Protein AF-A0AAE5S1G4-F1 (afdb_monomer_lite)

Secondary structure (DSSP, 8-state):
-PPPPGGGS-SB-TTSSB--TTPPEE--HHHHHHHHHT-EEETTEEE-----EEPPPP------

Foldseek 3Di:
DPPDPPVPDDCADPVRHGDPPPWDWDDDPVLVVQLVVQWDQDPNDTGGPRDIDTDDPDPPDDDD

pLDDT: mean 76.3, std 18.04, range [36.28, 95.94]

Structure (mmCIF, N/CA/C/O backbone):
data_AF-A0AAE5S1G4-F1
#
_entry.id   AF-A0AAE5S1G4-F1
#
loop_
_atom_site.group_PDB
_atom_site.id
_atom_site.type_symbol
_atom_site.label_atom_id
_atom_site.label_alt_id
_atom_site.label_comp_id
_atom_site.label_asym_id
_atom_site.label_entity_id
_atom_site.label_seq_id
_atom_site.pdbx_PDB_ins_code
_atom_site.Cartn_x
_atom_site.Cartn_y
_atom_site.Cartn_z
_atom_site.occupancy
_atom_site.B_iso_or_equiv
_atom_site.auth_seq_id
_atom_site.auth_comp_id
_atom_site.auth_asym_id
_atom_site.auth_atom_id
_atom_site.pdbx_PDB_model_num
ATOM 1 N N . MET A 1 1 ? 34.411 8.154 6.026 1.00 42.72 1 MET A N 1
ATOM 2 C CA . MET A 1 1 ? 33.783 7.493 4.859 1.00 42.72 1 MET A CA 1
ATOM 3 C C . MET A 1 1 ? 32.501 8.239 4.511 1.00 42.72 1 MET A C 1
ATOM 5 O O . MET A 1 1 ? 31.631 8.324 5.369 1.00 42.72 1 MET A O 1
ATOM 9 N N . ARG A 1 2 ? 32.384 8.832 3.314 1.00 49.34 2 ARG A N 1
ATOM 10 C CA . ARG A 1 2 ? 31.112 9.422 2.855 1.00 49.34 2 ARG A CA 1
ATOM 11 C C . ARG A 1 2 ? 30.155 8.273 2.528 1.00 49.34 2 ARG A C 1
ATOM 13 O O . ARG A 1 2 ? 30.527 7.397 1.752 1.00 49.34 2 ARG A O 1
ATOM 20 N N . GLN A 1 3 ? 28.968 8.243 3.135 1.00 56.22 3 GLN A N 1
ATOM 21 C CA . GLN A 1 3 ? 27.931 7.276 2.766 1.00 56.22 3 GLN A CA 1
ATOM 22 C C . GLN A 1 3 ? 27.586 7.478 1.287 1.00 56.22 3 GLN A C 1
ATOM 24 O O . GLN A 1 3 ? 27.182 8.570 0.888 1.00 56.22 3 GLN A O 1
ATOM 29 N N . ALA A 1 4 ? 27.777 6.444 0.468 1.00 57.16 4 ALA A N 1
ATOM 30 C CA . ALA A 1 4 ? 27.309 6.458 -0.909 1.00 57.16 4 ALA A CA 1
ATOM 31 C C . ALA A 1 4 ? 25.786 6.667 -0.905 1.00 57.16 4 ALA A C 1
ATOM 33 O O . ALA A 1 4 ? 25.053 5.947 -0.227 1.00 57.16 4 ALA A O 1
ATOM 34 N N . HIS A 1 5 ? 25.323 7.685 -1.625 1.00 56.81 5 HIS A N 1
ATOM 35 C CA . HIS A 1 5 ? 23.919 8.073 -1.677 1.00 56.81 5 HIS A CA 1
ATOM 36 C C . HIS A 1 5 ? 23.057 6.897 -2.184 1.00 56.81 5 HIS A C 1
ATOM 38 O O . HIS A 1 5 ? 23.293 6.368 -3.272 1.00 56.81 5 HIS A O 1
ATOM 44 N N . LEU A 1 6 ? 22.045 6.493 -1.402 1.00 54.78 6 LEU A N 1
ATOM 45 C CA . LEU A 1 6 ? 21.180 5.313 -1.618 1.00 54.78 6 LEU A CA 1
ATOM 46 C C . LEU A 1 6 ? 20.425 5.299 -2.962 1.00 54.78 6 LEU A C 1
ATOM 48 O O . LEU A 1 6 ? 19.838 4.280 -3.329 1.00 54.78 6 LEU A O 1
ATOM 52 N N . ALA A 1 7 ? 20.456 6.399 -3.718 1.00 51.72 7 ALA A N 1
ATOM 53 C CA . ALA A 1 7 ? 19.914 6.470 -5.075 1.00 51.72 7 ALA A CA 1
ATOM 54 C C . ALA A 1 7 ? 20.638 5.553 -6.081 1.00 51.72 7 ALA A C 1
ATOM 56 O O . ALA A 1 7 ? 20.061 5.241 -7.117 1.00 51.72 7 ALA A O 1
ATOM 57 N N . HIS A 1 8 ? 21.863 5.103 -5.780 1.00 51.53 8 HIS A N 1
ATOM 58 C CA . HIS A 1 8 ? 22.650 4.226 -6.659 1.00 51.53 8 HIS A CA 1
ATOM 59 C C . HIS A 1 8 ? 22.582 2.734 -6.289 1.00 51.53 8 HIS A C 1
ATOM 61 O O . HIS A 1 8 ? 23.295 1.928 -6.883 1.00 51.53 8 HIS A O 1
ATOM 67 N N . GLN A 1 9 ? 21.758 2.335 -5.312 1.00 62.81 9 GLN A N 1
ATOM 68 C CA . GLN A 1 9 ? 21.587 0.912 -5.014 1.00 62.81 9 GLN A CA 1
ATOM 69 C C . GLN A 1 9 ? 20.801 0.212 -6.126 1.00 62.81 9 GLN A C 1
ATOM 71 O O . GLN A 1 9 ? 19.798 0.724 -6.624 1.00 62.81 9 GLN A O 1
ATOM 76 N N . THR A 1 10 ? 21.265 -0.982 -6.493 1.00 66.06 10 THR A N 1
ATOM 77 C CA . THR A 1 10 ? 20.635 -1.861 -7.479 1.00 66.06 10 THR A CA 1
ATOM 78 C C . THR A 1 10 ? 19.166 -2.135 -7.123 1.00 66.06 10 THR A C 1
ATOM 80 O O . THR A 1 10 ? 18.728 -1.999 -5.976 1.00 66.06 10 THR A O 1
ATOM 83 N N . GLY A 1 11 ? 18.365 -2.548 -8.113 1.00 65.81 11 GLY A N 1
ATOM 84 C CA . GLY A 1 11 ? 16.943 -2.874 -7.915 1.00 65.81 11 GLY A CA 1
ATOM 85 C C . GLY A 1 11 ? 16.676 -4.049 -6.955 1.00 65.81 11 GLY A C 1
ATOM 86 O O . GLY A 1 11 ? 15.512 -4.347 -6.667 1.00 65.81 11 GLY A O 1
ATOM 87 N N . LEU A 1 12 ? 17.735 -4.694 -6.457 1.00 70.00 12 LEU A N 1
ATOM 88 C CA . LEU A 1 12 ? 17.731 -5.818 -5.532 1.00 70.00 12 LEU A CA 1
ATOM 89 C C . LEU A 1 12 ? 18.552 -5.480 -4.277 1.00 70.00 12 LEU A C 1
ATOM 91 O O . LEU A 1 12 ? 19.506 -4.711 -4.320 1.00 70.00 12 LEU A O 1
ATOM 95 N N . THR A 1 13 ? 18.193 -6.063 -3.141 1.00 71.50 13 THR A N 1
ATOM 96 C CA . THR A 1 13 ? 18.995 -6.029 -1.917 1.00 71.50 13 THR A CA 1
ATOM 97 C C . THR A 1 13 ? 20.224 -6.931 -2.062 1.00 71.50 13 THR A C 1
ATOM 99 O O . THR A 1 13 ? 20.282 -7.787 -2.943 1.00 71.50 13 THR A O 1
ATOM 102 N N . ARG A 1 14 ? 21.178 -6.839 -1.123 1.00 68.94 14 ARG A N 1
ATOM 103 C CA . ARG A 1 14 ? 22.324 -7.773 -1.029 1.00 68.94 14 ARG A CA 1
ATOM 104 C C . ARG A 1 14 ? 21.906 -9.254 -1.000 1.00 68.94 14 ARG A C 1
ATOM 106 O O . ARG A 1 14 ? 22.682 -10.118 -1.372 1.00 68.94 14 ARG A O 1
ATOM 113 N N . THR A 1 15 ? 20.684 -9.542 -0.552 1.00 78.38 15 THR A N 1
ATOM 114 C CA . THR A 1 15 ? 20.102 -10.891 -0.468 1.00 78.38 15 THR A CA 1
ATOM 115 C C . THR A 1 15 ? 19.284 -11.293 -1.701 1.00 78.38 15 THR A C 1
ATOM 117 O O . THR A 1 15 ? 18.599 -12.310 -1.663 1.00 78.38 15 THR A O 1
ATOM 120 N N . GLY A 1 16 ? 19.292 -10.493 -2.771 1.00 69.00 16 GLY A N 1
ATOM 121 C CA . GLY A 1 16 ? 18.555 -10.776 -4.007 1.00 69.00 16 GLY A CA 1
ATOM 122 C C . GLY A 1 16 ? 17.047 -10.506 -3.936 1.00 69.00 16 GLY A C 1
ATOM 123 O O . GLY A 1 16 ? 16.334 -10.760 -4.903 1.00 69.00 16 GLY A O 1
ATOM 124 N N . LYS A 1 17 ? 16.531 -9.970 -2.822 1.00 76.00 17 LYS A N 1
ATOM 125 C CA . LYS A 1 17 ? 15.122 -9.558 -2.715 1.00 76.00 17 LYS A CA 1
ATOM 126 C C . LYS A 1 17 ? 14.915 -8.218 -3.410 1.00 76.00 17 LYS A C 1
ATOM 128 O O . LYS A 1 17 ? 15.842 -7.428 -3.523 1.00 76.00 17 LYS A O 1
ATOM 133 N N . ILE A 1 18 ? 13.691 -7.923 -3.840 1.00 71.69 18 ILE A N 1
ATOM 134 C CA . ILE A 1 18 ? 13.373 -6.616 -4.429 1.00 71.69 18 ILE A CA 1
ATOM 135 C C . ILE A 1 18 ? 13.688 -5.504 -3.423 1.00 71.69 18 ILE A C 1
ATOM 137 O O . ILE A 1 18 ? 13.212 -5.536 -2.287 1.00 71.69 18 ILE A O 1
ATOM 141 N N . ASN A 1 19 ? 14.461 -4.504 -3.853 1.00 75.12 19 ASN A N 1
ATOM 142 C CA . ASN A 1 19 ? 14.716 -3.328 -3.035 1.00 75.12 19 ASN A CA 1
ATOM 143 C C . ASN A 1 19 ? 13.455 -2.446 -2.989 1.00 75.12 19 ASN A C 1
ATOM 145 O O . ASN A 1 19 ? 13.055 -1.847 -3.993 1.00 75.12 19 ASN A O 1
ATOM 149 N N . MET A 1 20 ? 12.815 -2.396 -1.818 1.00 74.44 20 MET A N 1
ATOM 150 C CA . MET A 1 20 ? 11.593 -1.622 -1.575 1.00 74.44 20 MET A CA 1
ATOM 151 C C . MET A 1 20 ? 11.871 -0.200 -1.060 1.00 74.44 20 MET A C 1
ATOM 153 O O . MET A 1 20 ? 10.952 0.613 -1.071 1.00 74.44 20 MET A O 1
ATOM 157 N N . LEU A 1 21 ? 13.113 0.124 -0.658 1.00 67.62 21 LEU A N 1
ATOM 158 C CA . LEU A 1 21 ? 13.468 1.402 -0.012 1.00 67.62 21 LEU A CA 1
ATOM 159 C C . LEU A 1 21 ? 13.201 2.624 -0.903 1.00 67.62 21 LEU A C 1
ATOM 161 O O . LEU A 1 21 ? 12.760 3.656 -0.411 1.00 67.62 21 LEU A O 1
ATOM 165 N N . ASN A 1 22 ? 13.410 2.494 -2.217 1.00 66.31 22 ASN A N 1
ATOM 166 C CA . ASN A 1 22 ? 13.275 3.603 -3.170 1.00 66.31 22 ASN A CA 1
ATOM 167 C C . ASN A 1 22 ? 11.966 3.564 -3.984 1.00 66.31 22 ASN A C 1
ATOM 169 O O . ASN A 1 22 ? 11.806 4.326 -4.941 1.00 66.31 22 ASN A O 1
ATOM 173 N N . ARG A 1 23 ? 11.023 2.663 -3.670 1.00 74.81 23 ARG A N 1
ATOM 174 C CA . ARG A 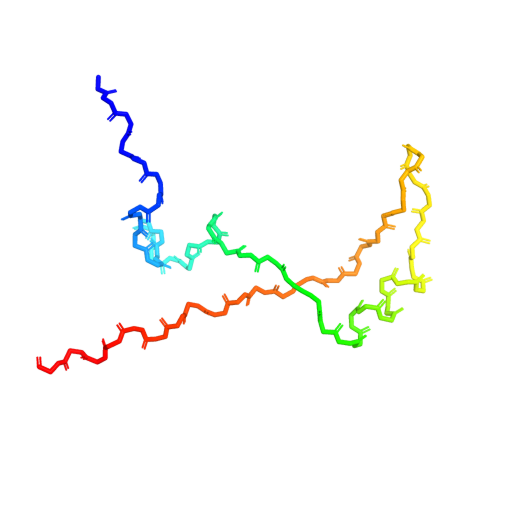1 23 ? 9.796 2.519 -4.468 1.00 74.81 23 ARG A CA 1
ATOM 175 C C . ARG A 1 23 ? 8.685 3.407 -3.933 1.00 74.81 23 ARG A C 1
ATOM 177 O O . ARG A 1 23 ? 8.254 3.266 -2.794 1.00 74.81 23 ARG A O 1
ATOM 184 N N . LYS A 1 24 ? 8.160 4.274 -4.802 1.00 79.62 24 LYS A N 1
ATOM 185 C CA . LYS A 1 24 ? 7.008 5.119 -4.475 1.00 79.62 24 LYS A CA 1
ATOM 186 C C . LYS A 1 24 ? 5.744 4.251 -4.329 1.00 79.62 24 LYS A C 1
ATOM 188 O O . LYS A 1 24 ? 5.417 3.522 -5.275 1.00 79.62 24 LYS A O 1
ATOM 193 N N . PRO A 1 25 ? 5.047 4.294 -3.179 1.00 88.25 25 PRO A N 1
ATOM 194 C CA . PRO A 1 25 ? 3.765 3.621 -3.019 1.00 88.25 25 PRO A CA 1
ATOM 195 C C . PRO A 1 25 ? 2.660 4.379 -3.771 1.00 88.25 25 PRO A C 1
ATOM 197 O O . PRO A 1 25 ? 2.667 5.608 -3.838 1.00 88.25 25 PRO A O 1
ATOM 200 N N . TYR A 1 26 ? 1.685 3.652 -4.307 1.00 89.75 26 TYR A N 1
ATOM 201 C CA . TYR A 1 26 ? 0.472 4.189 -4.923 1.00 89.75 26 TYR A CA 1
ATOM 202 C C . TYR A 1 26 ? -0.742 3.314 -4.581 1.00 89.75 26 TYR A C 1
ATOM 204 O O . TYR A 1 26 ? -0.607 2.192 -4.092 1.00 89.75 26 TYR A O 1
ATOM 212 N N . ARG A 1 27 ? -1.950 3.826 -4.837 1.00 92.62 27 ARG A N 1
ATOM 213 C CA . ARG A 1 27 ? -3.207 3.075 -4.687 1.00 92.62 27 ARG A CA 1
ATOM 214 C C . ARG A 1 27 ? -3.972 3.026 -6.003 1.00 92.62 27 ARG A C 1
ATOM 216 O O . ARG A 1 27 ? -4.095 4.054 -6.676 1.00 92.62 27 ARG A O 1
ATOM 223 N N . THR A 1 28 ? -4.522 1.860 -6.331 1.00 93.12 28 THR A N 1
ATOM 224 C CA . THR A 1 28 ? -5.505 1.697 -7.414 1.00 93.12 28 THR A CA 1
ATOM 225 C C . THR A 1 28 ? -6.828 2.384 -7.059 1.00 93.12 28 THR A C 1
ATOM 227 O O . THR A 1 28 ? -7.049 2.782 -5.913 1.00 93.12 28 THR A O 1
ATOM 230 N N . ALA A 1 29 ? -7.736 2.529 -8.028 1.00 94.31 29 ALA A N 1
ATOM 231 C CA . ALA A 1 29 ? -9.057 3.111 -7.779 1.00 94.31 29 ALA A CA 1
ATOM 232 C C . ALA A 1 29 ? -9.842 2.339 -6.698 1.00 94.31 29 ALA A C 1
ATOM 234 O O . ALA A 1 29 ? -10.367 2.951 -5.770 1.00 94.31 29 ALA A O 1
ATOM 235 N N . ALA A 1 30 ? -9.830 1.002 -6.759 1.00 93.31 30 ALA A N 1
ATOM 236 C CA . ALA A 1 30 ? -10.467 0.143 -5.760 1.00 93.31 30 ALA A CA 1
ATOM 237 C C . ALA A 1 30 ? -9.849 0.321 -4.361 1.00 93.31 30 ALA A C 1
ATOM 239 O O . ALA A 1 30 ? -10.571 0.530 -3.388 1.00 93.31 30 ALA A O 1
ATOM 240 N N . GLN A 1 31 ? -8.514 0.358 -4.265 1.00 94.50 31 GLN A N 1
ATOM 241 C CA . GLN A 1 31 ? -7.810 0.589 -2.996 1.00 94.50 31 GLN A CA 1
ATOM 242 C C . GLN A 1 31 ? -8.094 1.981 -2.417 1.00 94.50 31 GLN A C 1
ATOM 244 O O . GLN A 1 31 ? -8.154 2.144 -1.203 1.00 94.50 31 GLN A O 1
ATOM 249 N N . LYS A 1 32 ? -8.284 3.004 -3.263 1.00 94.75 32 LYS A N 1
ATOM 250 C CA . LYS A 1 32 ? -8.699 4.341 -2.807 1.00 94.75 32 LYS A CA 1
ATOM 251 C C . LYS A 1 32 ? -10.123 4.332 -2.250 1.00 94.75 32 LYS A C 1
ATOM 253 O O . LYS A 1 32 ? -10.368 4.994 -1.245 1.00 94.75 32 LYS A O 1
ATOM 258 N N . ALA A 1 33 ? -11.046 3.611 -2.885 1.00 95.25 33 ALA A N 1
ATOM 259 C CA . ALA A 1 33 ? -12.415 3.475 -2.389 1.00 95.25 33 ALA A CA 1
ATOM 260 C C . ALA A 1 33 ? -12.442 2.762 -1.028 1.00 95.25 33 ALA A C 1
ATOM 262 O O . ALA A 1 33 ? -13.069 3.243 -0.086 1.00 95.25 33 ALA A O 1
ATOM 263 N N . GLU A 1 34 ? -11.680 1.677 -0.892 1.00 94.88 34 GLU A N 1
ATOM 264 C CA . GLU A 1 34 ? -11.543 0.951 0.371 1.00 94.88 34 GLU A CA 1
ATOM 265 C C . GLU A 1 34 ? -10.879 1.801 1.465 1.00 94.88 34 GLU A C 1
ATOM 267 O O . GLU A 1 34 ? -11.361 1.833 2.599 1.00 94.88 34 GLU A O 1
ATOM 272 N N . ALA A 1 35 ? -9.831 2.552 1.112 1.00 95.19 35 ALA A N 1
ATOM 273 C CA . ALA A 1 35 ? -9.145 3.4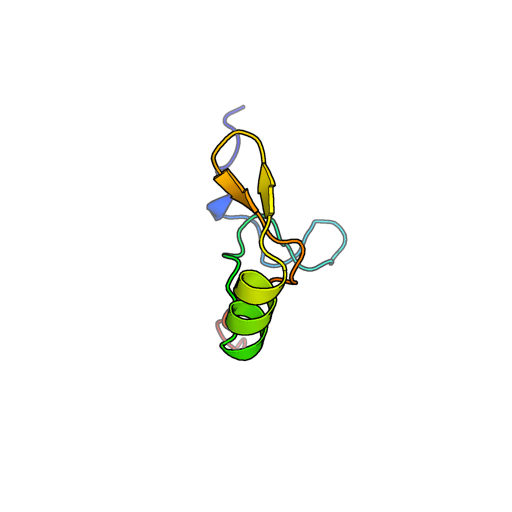54 2.033 1.00 95.19 35 ALA A CA 1
ATOM 274 C C . ALA A 1 35 ? -10.095 4.516 2.586 1.00 95.19 35 ALA A C 1
ATOM 276 O O . ALA A 1 35 ? -10.074 4.781 3.780 1.00 95.19 35 ALA A O 1
ATOM 277 N N . LYS A 1 36 ? -10.958 5.090 1.737 1.00 94.88 36 LYS A N 1
ATOM 278 C CA . LYS A 1 36 ? -11.991 6.042 2.170 1.00 94.88 36 LYS A CA 1
ATOM 279 C C . LYS A 1 36 ? -13.029 5.380 3.075 1.00 94.88 36 LYS A C 1
ATOM 281 O O . LYS A 1 36 ? -13.381 5.956 4.095 1.00 94.88 36 LYS A O 1
ATOM 286 N N . ARG A 1 37 ? -13.486 4.172 2.725 1.00 94.75 37 ARG A N 1
ATOM 287 C CA . ARG A 1 37 ? -14.489 3.422 3.500 1.00 94.75 37 ARG A CA 1
ATOM 288 C C . ARG A 1 37 ? -13.990 3.039 4.896 1.00 94.75 37 ARG A C 1
ATOM 290 O O . ARG A 1 37 ? -14.771 3.022 5.835 1.00 94.75 37 ARG A O 1
ATOM 297 N N . THR A 1 38 ? -12.707 2.706 5.017 1.00 94.75 38 THR A N 1
ATOM 298 C CA . THR A 1 38 ? -12.085 2.222 6.263 1.00 94.75 38 THR A CA 1
ATOM 299 C C . THR A 1 38 ? -11.276 3.295 6.995 1.00 94.75 38 THR A C 1
ATOM 301 O O . THR A 1 38 ? -10.591 2.995 7.974 1.00 94.75 38 THR A O 1
ATOM 304 N N . ALA A 1 39 ? -11.316 4.542 6.517 1.00 95.50 39 ALA A N 1
ATOM 305 C CA . ALA A 1 39 ? -10.569 5.634 7.113 1.00 95.50 39 ALA A CA 1
ATOM 306 C C . ALA A 1 39 ? -11.064 5.913 8.537 1.00 95.50 39 ALA A C 1
ATOM 308 O O . ALA A 1 39 ? -12.263 6.025 8.787 1.00 95.50 39 ALA A O 1
ATOM 309 N N . ARG A 1 40 ? -10.121 6.099 9.460 1.00 95.94 40 ARG A N 1
ATOM 310 C CA . ARG A 1 40 ? -10.384 6.568 10.822 1.00 95.94 40 ARG A CA 1
ATOM 311 C C . ARG A 1 40 ? -9.518 7.775 11.135 1.00 95.94 40 ARG A C 1
ATOM 313 O O . ARG A 1 40 ? -8.414 7.908 10.606 1.00 95.94 40 ARG A O 1
ATOM 320 N N . LYS A 1 41 ? -10.000 8.643 12.018 1.00 95.94 41 LYS A N 1
ATOM 321 C CA . LYS A 1 41 ? -9.203 9.755 12.531 1.00 95.94 41 LYS A CA 1
ATOM 322 C C . LYS A 1 41 ? -8.255 9.229 13.613 1.00 95.94 41 LYS A C 1
ATOM 324 O O . LYS A 1 41 ? -8.693 8.561 14.545 1.00 95.94 41 LYS A O 1
ATOM 329 N N . PHE A 1 42 ? -6.968 9.508 13.473 1.00 94.06 42 PHE A N 1
ATOM 330 C CA . PHE A 1 42 ? -5.917 9.170 14.427 1.00 94.06 42 PHE A CA 1
ATOM 331 C C . PHE A 1 42 ? -5.005 10.387 14.568 1.00 94.06 42 PHE A C 1
ATOM 333 O O . PHE A 1 42 ? -4.502 10.883 13.563 1.00 94.06 42 PHE A O 1
ATOM 340 N N . GLU A 1 43 ? -4.865 10.913 15.787 1.00 94.44 43 GLU A N 1
ATOM 341 C CA . GLU A 1 43 ? -4.033 12.098 16.073 1.00 94.44 43 GLU A CA 1
ATOM 342 C C . GLU A 1 43 ? -4.319 13.281 15.123 1.00 94.44 43 GLU A C 1
ATOM 344 O O . GLU A 1 43 ? -3.428 13.929 14.584 1.00 94.44 43 GLU A O 1
ATOM 349 N N . GLY A 1 44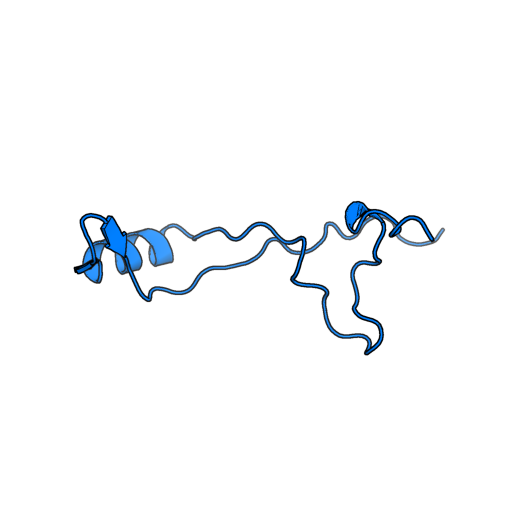 ? -5.603 13.531 14.840 1.00 93.56 44 GLY A N 1
ATOM 350 C CA . GLY A 1 44 ? -6.030 14.610 13.940 1.00 93.56 44 GLY A CA 1
ATOM 351 C C . GLY A 1 44 ? -5.938 14.292 12.441 1.00 93.56 44 GLY A C 1
ATOM 352 O O . GLY A 1 44 ? -6.528 15.019 11.645 1.00 93.56 44 GLY A O 1
ATOM 353 N N . THR A 1 45 ? -5.306 13.183 12.056 1.00 92.62 45 THR A N 1
ATOM 354 C CA . THR A 1 45 ? -5.084 12.782 10.658 1.00 92.62 45 THR A CA 1
ATOM 355 C C . THR A 1 45 ? -5.976 11.605 10.258 1.00 92.62 45 THR A C 1
ATOM 357 O O . THR A 1 45 ? -6.227 10.699 11.050 1.00 92.62 45 THR A O 1
ATOM 360 N N . TRP A 1 46 ? -6.468 11.582 9.017 1.00 91.94 46 TRP A N 1
ATOM 361 C CA . TRP A 1 46 ? -7.185 10.418 8.486 1.00 91.94 46 TRP A CA 1
ATOM 362 C C . TRP A 1 46 ? -6.202 9.328 8.061 1.00 91.94 46 TRP A C 1
ATOM 364 O O . TRP A 1 46 ? -5.403 9.520 7.145 1.00 91.94 46 TRP A O 1
ATOM 374 N N . VAL A 1 47 ? -6.293 8.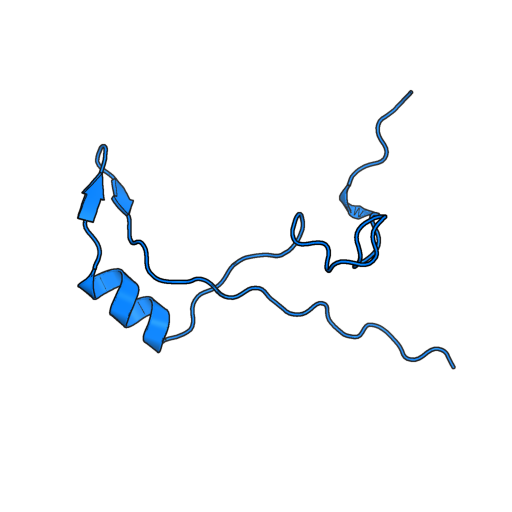165 8.702 1.00 93.25 47 VAL A N 1
ATOM 375 C CA . VAL A 1 47 ? -5.468 6.989 8.412 1.00 93.25 47 VAL A CA 1
ATOM 376 C C . VAL A 1 47 ? -6.349 5.828 7.962 1.00 93.25 47 VAL A C 1
ATOM 378 O O . VAL A 1 47 ? -7.482 5.683 8.414 1.00 93.25 47 VAL A O 1
ATOM 381 N N . SER A 1 48 ? -5.836 4.982 7.071 1.00 93.50 48 SER A N 1
ATOM 382 C CA . SER A 1 48 ? -6.505 3.745 6.646 1.00 93.50 48 SER A CA 1
ATOM 383 C C . SER A 1 48 ? -5.492 2.610 6.572 1.00 93.50 48 SER A C 1
ATOM 385 O O . SER A 1 48 ? -4.344 2.824 6.179 1.00 93.50 48 SER A O 1
ATOM 387 N N . GLY A 1 49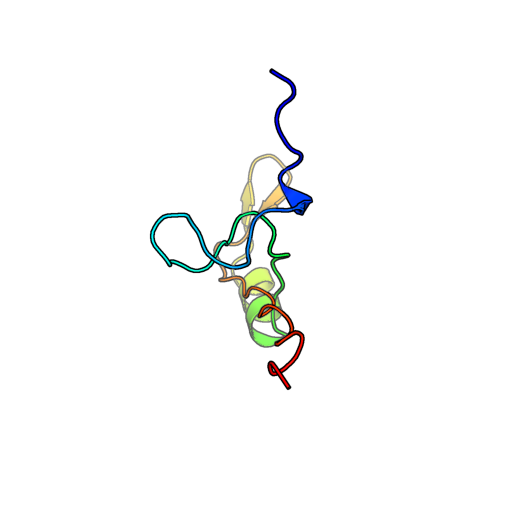 ? -5.930 1.406 6.943 1.00 90.56 49 GLY A N 1
ATOM 388 C CA . GLY A 1 49 ? -5.136 0.180 6.823 1.00 90.56 49 GLY A CA 1
ATOM 389 C C . GLY A 1 49 ? -5.162 -0.437 5.422 1.00 90.56 49 GLY A C 1
ATOM 390 O O . GLY A 1 49 ? -4.558 -1.483 5.211 1.00 90.56 49 GLY A O 1
ATOM 391 N N . SER A 1 50 ? -5.868 0.178 4.465 1.00 90.38 50 SER A N 1
ATOM 392 C CA . SER A 1 50 ? -6.015 -0.372 3.117 1.00 90.38 50 SER A CA 1
ATOM 393 C C . SER A 1 50 ? -4.670 -0.493 2.398 1.00 90.38 50 SER A C 1
ATOM 395 O O . SER A 1 50 ? -3.853 0.442 2.456 1.00 90.38 50 SER A O 1
ATOM 397 N N . PRO A 1 51 ? -4.457 -1.605 1.671 1.00 90.06 51 PRO A N 1
ATOM 398 C CA . PRO A 1 51 ? -3.171 -1.931 1.078 1.00 90.06 51 PRO A CA 1
ATOM 399 C C . PRO A 1 51 ? -2.710 -0.877 0.064 1.00 90.06 51 PRO A C 1
ATOM 401 O O . PRO A 1 51 ? -3.508 -0.178 -0.570 1.00 90.06 51 PRO A O 1
ATOM 404 N N . VAL A 1 52 ? -1.389 -0.784 -0.101 1.00 90.94 52 VAL A N 1
ATOM 405 C CA . VAL A 1 52 ? -0.729 0.024 -1.134 1.00 90.94 52 VAL A CA 1
ATOM 406 C C . VAL A 1 52 ? 0.018 -0.881 -2.103 1.00 90.94 52 VAL A C 1
ATOM 408 O O . VAL A 1 52 ? 0.478 -1.964 -1.751 1.00 90.94 52 VAL A O 1
ATOM 411 N N . SER A 1 53 ? 0.129 -0.431 -3.345 1.00 89.19 53 SER A N 1
ATOM 412 C CA . SER A 1 53 ? 0.923 -1.079 -4.386 1.00 89.19 53 SER A CA 1
ATOM 413 C C . SER A 1 53 ? 2.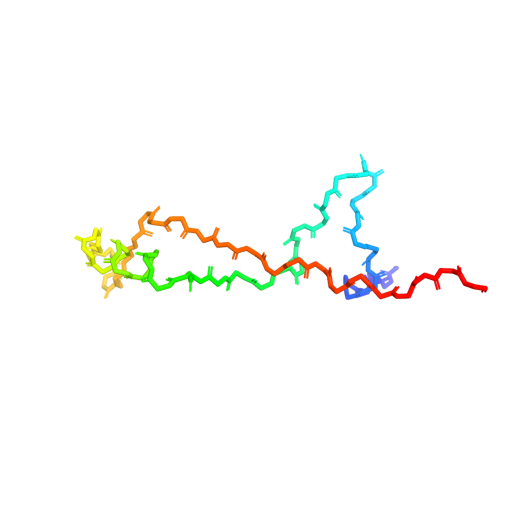192 -0.277 -4.641 1.00 89.19 53 SER A C 1
ATOM 415 O O . SER A 1 53 ? 2.249 0.920 -4.381 1.00 89.19 53 SER A O 1
ATOM 417 N N . TYR A 1 54 ? 3.226 -0.931 -5.157 1.00 85.25 54 TYR A N 1
ATOM 418 C CA . TYR A 1 54 ? 4.502 -0.287 -5.461 1.00 85.25 54 TYR A CA 1
ATOM 419 C C . TYR A 1 54 ? 4.757 -0.343 -6.954 1.00 85.25 54 TYR A C 1
ATOM 421 O O . TYR A 1 54 ? 4.446 -1.346 -7.606 1.00 85.25 54 TYR A O 1
ATOM 429 N N . HIS A 1 55 ? 5.319 0.730 -7.515 1.00 79.88 55 HIS A N 1
ATOM 430 C CA . HIS A 1 55 ? 5.695 0.711 -8.924 1.00 79.88 55 HIS A CA 1
ATOM 431 C C . HIS A 1 55 ? 6.706 -0.417 -9.140 1.00 79.88 55 HIS A C 1
ATOM 433 O O . HIS A 1 55 ? 7.660 -0.583 -8.370 1.00 79.88 55 HIS A O 1
ATOM 439 N N . ARG A 1 56 ? 6.475 -1.241 -10.166 1.00 70.12 56 ARG A N 1
ATOM 440 C CA . ARG A 1 56 ? 7.509 -2.163 -10.632 1.00 70.12 56 ARG A CA 1
ATOM 441 C C . ARG A 1 56 ? 8.649 -1.302 -11.166 1.00 70.12 56 ARG A C 1
ATOM 443 O O . ARG A 1 56 ? 8.387 -0.294 -11.817 1.00 70.12 56 ARG A O 1
ATOM 450 N N . ALA A 1 57 ? 9.893 -1.669 -10.858 1.00 63.97 57 ALA A N 1
ATOM 451 C CA . ALA A 1 57 ? 11.025 -1.057 -11.539 1.00 63.97 57 ALA A CA 1
ATOM 452 C C . ALA A 1 57 ? 10.778 -1.198 -13.045 1.00 63.97 57 ALA A C 1
ATOM 454 O O . ALA A 1 57 ? 10.411 -2.285 -13.503 1.00 63.97 57 ALA A O 1
ATOM 455 N N . VAL A 1 58 ? 10.905 -0.097 -13.790 1.00 58.62 58 VAL A N 1
ATOM 456 C CA . VAL A 1 58 ? 10.905 -0.158 -15.252 1.00 58.62 58 VAL A CA 1
ATOM 457 C C . VAL A 1 58 ? 11.981 -1.174 -15.615 1.00 58.62 58 VAL A C 1
ATOM 459 O O . VAL A 1 58 ? 13.093 -1.089 -15.092 1.00 58.62 58 VAL A O 1
ATOM 462 N N . LYS A 1 59 ? 11.640 -2.177 -16.430 1.00 51.12 59 LYS A N 1
ATOM 463 C CA . LYS A 1 59 ? 12.599 -3.163 -16.937 1.00 51.12 59 LYS A CA 1
ATOM 464 C C . LYS A 1 59 ? 13.541 -2.412 -17.887 1.00 51.12 59 LYS A C 1
ATOM 466 O O . LYS A 1 59 ? 13.311 -2.343 -19.089 1.00 51.12 59 LYS A O 1
ATOM 471 N N . GLY A 1 60 ? 14.510 -1.712 -17.309 1.00 49.31 60 GLY A N 1
ATOM 472 C CA . GLY A 1 60 ? 15.460 -0.862 -18.002 1.00 49.31 60 GLY A CA 1
ATOM 473 C C . GLY A 1 60 ? 16.526 -1.721 -18.652 1.00 49.31 60 GLY A C 1
ATOM 474 O O . GLY A 1 60 ? 17.463 -2.120 -17.977 1.00 49.31 60 GLY A O 1
ATOM 475 N N . ARG A 1 61 ? 16.318 -1.946 -19.954 1.00 43.56 61 ARG A N 1
ATOM 476 C CA . ARG A 1 61 ? 17.188 -2.549 -20.972 1.00 43.56 61 ARG A CA 1
ATOM 477 C C . ARG A 1 61 ? 17.559 -4.018 -20.777 1.00 43.56 61 ARG A C 1
ATOM 479 O O . ARG A 1 61 ? 18.327 -4.395 -19.906 1.00 43.56 61 ARG A O 1
ATOM 486 N N . ALA A 1 62 ? 17.004 -4.819 -21.686 1.00 42.59 62 ALA A N 1
ATOM 487 C CA . ALA A 1 62 ? 17.673 -5.996 -22.204 1.00 42.59 62 ALA A CA 1
ATOM 488 C C . ALA A 1 62 ? 19.137 -5.642 -22.490 1.00 42.59 62 ALA A C 1
ATOM 490 O O . ALA A 1 62 ? 19.411 -4.662 -23.186 1.00 42.59 62 ALA A O 1
ATOM 491 N N . GLU A 1 63 ? 20.031 -6.413 -21.891 1.00 41.81 63 GLU A N 1
ATOM 492 C CA . GLU A 1 63 ? 21.399 -6.569 -22.356 1.00 41.81 63 GLU A CA 1
ATOM 493 C C . GLU A 1 63 ? 21.312 -7.000 -23.826 1.00 41.81 63 GLU A C 1
ATOM 495 O O . GLU A 1 63 ? 20.688 -8.014 -24.146 1.00 41.81 63 GLU A O 1
ATOM 500 N N . GLY A 1 64 ? 21.819 -6.143 -24.706 1.00 36.28 64 GLY A N 1
ATOM 501 C CA . GLY A 1 64 ? 22.149 -6.448 -26.091 1.00 36.28 64 GLY A CA 1
ATOM 502 C C . GLY A 1 64 ? 23.648 -6.289 -26.253 1.00 36.28 64 GLY A C 1
ATOM 503 O O . GLY A 1 64 ? 24.212 -5.451 -25.507 1.00 36.28 64 GLY A O 1
#

Organism: NCBI:txid1972867

Radius of gyration: 17.0 Å; chains: 1; bounding box: 48×26×42 Å

Sequence (64 aa):
MRQAHLAHQTGLTRTGKINMLNRKPYRTAAQKAEAKRTARKFEGTWVSGSPVSYHRAVKGRAEG